Protein AF-A0A369I026-F1 (afdb_monomer_lite)

Radius of gyration: 18.52 Å; chains: 1; bounding box: 49×28×40 Å

Organism: NCBI:txid2282308

Foldseek 3Di:
DFKWKWKDKQNRTAPDTPDGDCPVRDDPDDMDIDIDMGGDCLQLVLVQVPDDPVPRPDPDPDPPPPPPPRRDDDDGDDPDDDDDDDD

pLDDT: mean 80.87, std 12.01, range [50.09, 94.31]

Structure (mmCIF, N/CA/C/O backbone):
data_AF-A0A369I026-F1
#
_entry.id   AF-A0A369I026-F1
#
loop_
_atom_site.group_PDB
_atom_site.id
_atom_site.type_symbol
_atom_site.label_atom_id
_atom_site.label_alt_id
_atom_site.label_comp_id
_atom_site.label_asym_id
_atom_site.label_entity_id
_atom_site.label_seq_id
_atom_site.pdbx_PDB_ins_code
_atom_site.Cartn_x
_atom_site.Cartn_y
_atom_site.Cartn_z
_atom_site.occupancy
_atom_site.B_iso_or_equiv
_atom_site.auth_seq_id
_atom_site.auth_comp_id
_atom_site.auth_asym_id
_atom_site.auth_atom_id
_atom_site.pdbx_PDB_model_num
ATOM 1 N N . MET A 1 1 ? 0.782 -12.912 -6.099 1.00 50.97 1 MET A N 1
ATOM 2 C CA . MET A 1 1 ? 0.688 -11.642 -5.348 1.00 50.97 1 MET A CA 1
ATOM 3 C C . MET A 1 1 ? 1.293 -10.568 -6.242 1.00 50.97 1 MET A C 1
ATOM 5 O O . MET A 1 1 ? 2.408 -10.796 -6.688 1.00 50.97 1 MET A O 1
ATOM 9 N N . ARG A 1 2 ? 0.538 -9.535 -6.648 1.00 69.62 2 ARG A N 1
ATOM 10 C CA . ARG A 1 2 ? 1.028 -8.523 -7.613 1.00 69.62 2 ARG A CA 1
ATOM 11 C C . ARG A 1 2 ? 1.636 -7.329 -6.881 1.00 69.62 2 ARG A C 1
ATOM 13 O O . ARG A 1 2 ? 2.825 -7.098 -7.023 1.00 69.62 2 ARG A O 1
ATOM 20 N N . ASP A 1 3 ? 0.855 -6.726 -5.993 1.00 80.56 3 ASP A N 1
ATOM 21 C CA . ASP A 1 3 ? 1.274 -5.636 -5.114 1.00 80.56 3 ASP A CA 1
ATOM 22 C C . ASP A 1 3 ? 0.858 -5.948 -3.668 1.00 80.56 3 ASP A C 1
ATOM 24 O O . ASP A 1 3 ? 0.040 -6.843 -3.419 1.00 80.56 3 ASP A O 1
ATOM 28 N N . ILE A 1 4 ? 1.431 -5.217 -2.714 1.00 85.81 4 ILE A N 1
ATOM 29 C CA . ILE A 1 4 ? 1.099 -5.287 -1.288 1.00 85.81 4 ILE A CA 1
ATOM 30 C C . ILE A 1 4 ? 0.619 -3.916 -0.829 1.00 85.81 4 ILE A C 1
ATOM 32 O O . ILE A 1 4 ? 1.218 -2.911 -1.205 1.00 85.81 4 ILE A O 1
ATOM 36 N N . ALA A 1 5 ? -0.412 -3.871 0.013 1.00 87.25 5 ALA A N 1
ATOM 37 C CA . ALA A 1 5 ? -0.857 -2.644 0.655 1.00 87.25 5 ALA A CA 1
ATOM 38 C C . ALA A 1 5 ? -0.716 -2.727 2.179 1.00 87.25 5 ALA A C 1
ATOM 40 O O . ALA A 1 5 ? -1.018 -3.752 2.784 1.00 87.25 5 ALA A O 1
ATOM 41 N N . VAL A 1 6 ? -0.299 -1.626 2.796 1.00 88.75 6 VAL A N 1
ATOM 42 C CA . VAL A 1 6 ? -0.377 -1.390 4.239 1.00 88.75 6 VAL A CA 1
ATOM 43 C C . VAL A 1 6 ? -1.420 -0.307 4.467 1.00 88.75 6 VAL A C 1
ATOM 45 O O . VAL A 1 6 ? -1.358 0.754 3.844 1.00 88.75 6 VAL A O 1
ATOM 48 N N . VAL A 1 7 ? -2.394 -0.583 5.329 1.00 89.44 7 VAL A N 1
ATOM 49 C CA . VAL A 1 7 ? -3.534 0.306 5.577 1.00 89.44 7 VAL A CA 1
ATOM 50 C C . VAL A 1 7 ? -3.429 0.890 6.976 1.00 89.44 7 VAL A C 1
ATOM 52 O O . VAL A 1 7 ? -3.262 0.144 7.935 1.00 89.44 7 VAL A O 1
ATOM 55 N N . SER A 1 8 ? -3.614 2.199 7.104 1.00 91.06 8 SER A N 1
ATOM 56 C CA . SER A 1 8 ? -3.669 2.896 8.387 1.00 91.06 8 SER A CA 1
ATOM 57 C C . SER A 1 8 ? -4.927 3.750 8.485 1.00 91.06 8 SER A C 1
ATOM 59 O O . SER A 1 8 ? -5.281 4.473 7.553 1.00 91.06 8 SER A O 1
ATOM 61 N N . VAL A 1 9 ? -5.595 3.710 9.636 1.00 93.06 9 VAL A N 1
ATOM 62 C CA . VAL A 1 9 ? -6.780 4.529 9.921 1.00 93.06 9 VAL A CA 1
ATOM 63 C C . VAL A 1 9 ? -6.498 5.386 11.141 1.00 93.06 9 VAL A C 1
ATOM 65 O O . VAL A 1 9 ? -6.125 4.882 12.194 1.00 93.06 9 VAL A O 1
ATOM 68 N N . ASN A 1 10 ? -6.646 6.702 10.994 1.00 94.31 10 ASN A N 1
ATOM 69 C CA . ASN A 1 10 ? -6.348 7.686 12.038 1.00 94.31 10 ASN A CA 1
ATOM 70 C C . ASN A 1 10 ? -4.926 7.546 12.625 1.00 94.31 10 ASN A C 1
ATOM 72 O O . ASN A 1 10 ? -4.710 7.835 13.796 1.00 94.31 10 ASN A O 1
ATOM 76 N N . GLY A 1 11 ? -3.962 7.104 11.808 1.00 92.56 11 GLY A N 1
ATOM 77 C CA . GLY A 1 11 ? -2.575 6.863 12.223 1.00 92.56 11 GLY A CA 1
ATOM 78 C C . GLY A 1 11 ? -2.314 5.485 12.841 1.00 92.56 11 GLY A C 1
ATOM 79 O O . GLY A 1 11 ? -1.155 5.140 13.046 1.00 92.56 11 GLY A O 1
ATOM 80 N N . LEU A 1 12 ? -3.350 4.675 13.087 1.00 91.62 12 LEU A N 1
ATOM 81 C CA . LEU A 1 12 ? -3.198 3.291 13.527 1.00 91.62 12 LEU A CA 1
ATOM 82 C C . LEU A 1 12 ? -3.015 2.378 12.312 1.00 91.62 12 LEU A C 1
ATOM 84 O O . LEU A 1 12 ? -3.943 2.208 11.520 1.00 91.62 12 LEU A O 1
ATOM 88 N N . GLU A 1 13 ? -1.827 1.795 12.181 1.00 91.06 13 GLU A N 1
ATOM 89 C CA . GLU A 1 13 ? -1.530 0.807 11.144 1.00 91.06 13 GLU A CA 1
ATOM 90 C C . GLU A 1 13 ? -2.241 -0.521 11.433 1.00 91.06 13 GLU A C 1
ATOM 92 O O . GLU A 1 13 ? -2.164 -1.082 12.529 1.00 91.06 13 GLU A O 1
ATOM 97 N N . LEU A 1 14 ? -2.948 -1.029 10.430 1.00 88.44 14 LEU A N 1
ATOM 98 C CA . LEU A 1 14 ? -3.669 -2.289 10.467 1.00 88.44 14 LEU A CA 1
ATOM 99 C C . LEU A 1 14 ? -2.772 -3.366 9.861 1.00 88.44 14 LEU A C 1
ATOM 101 O O . LEU A 1 14 ? -2.313 -3.243 8.727 1.00 88.44 14 LEU A O 1
ATOM 105 N N . LYS A 1 15 ? -2.546 -4.454 10.605 1.00 69.69 15 LYS A N 1
ATOM 106 C CA . LYS A 1 15 ? -1.702 -5.584 10.183 1.00 69.69 15 LYS A CA 1
ATOM 107 C C . LYS A 1 15 ? -2.376 -6.430 9.093 1.00 69.69 15 LYS A C 1
ATOM 109 O O . LYS A 1 15 ? -2.707 -7.587 9.336 1.00 69.69 15 LYS A O 1
ATOM 114 N N . THR A 1 16 ? -2.621 -5.874 7.904 1.00 64.44 16 THR A N 1
ATOM 115 C CA . THR A 1 16 ? -3.235 -6.640 6.808 1.00 64.44 16 THR A CA 1
ATOM 116 C C . THR A 1 16 ? -2.809 -6.176 5.419 1.00 64.44 16 THR A C 1
ATOM 118 O O . THR A 1 16 ? -2.696 -4.984 5.171 1.00 64.44 16 T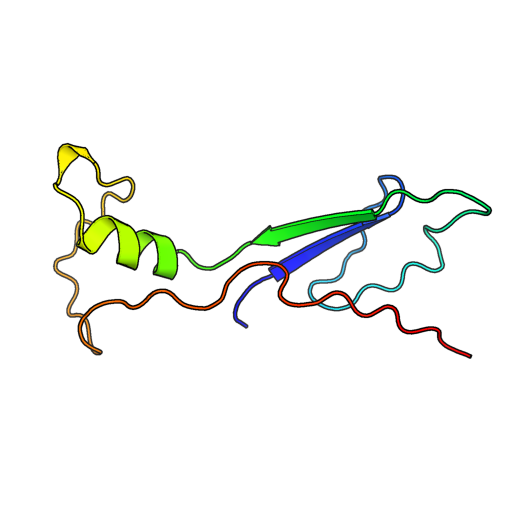HR A O 1
ATOM 121 N N . LEU A 1 17 ? -2.591 -7.148 4.521 1.00 64.94 17 LEU A N 1
ATOM 122 C CA . LEU A 1 17 ? -1.893 -6.967 3.237 1.00 64.94 17 LEU A CA 1
ATOM 123 C C . LEU A 1 17 ? -2.809 -6.659 2.031 1.00 64.94 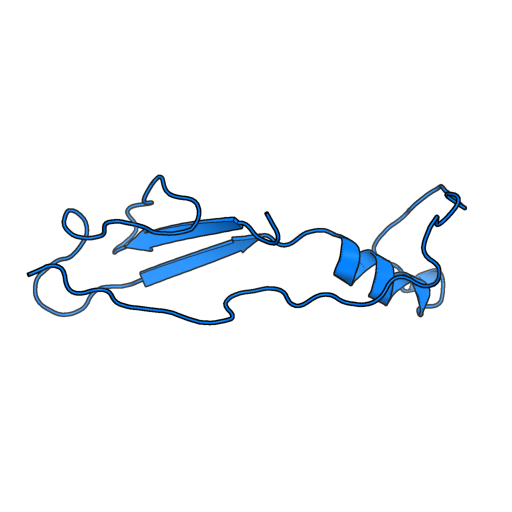17 LEU A C 1
ATOM 125 O O . LEU A 1 17 ? -2.319 -6.181 1.010 1.00 64.94 17 LEU A O 1
ATOM 129 N N . TRP A 1 18 ? -4.109 -6.981 2.106 1.00 68.94 18 TRP A N 1
ATOM 130 C CA . TRP A 1 18 ? -5.055 -6.839 0.975 1.00 68.94 18 TRP A CA 1
ATOM 131 C C . TRP A 1 18 ? -6.517 -6.558 1.370 1.00 68.94 18 TRP A C 1
ATOM 133 O O . TRP A 1 18 ? -7.296 -6.088 0.547 1.00 68.94 18 TRP A O 1
ATOM 143 N N . LYS A 1 19 ? -6.898 -6.805 2.629 1.00 78.81 19 LYS A N 1
ATOM 144 C CA . LYS A 1 19 ? -8.202 -6.450 3.209 1.00 78.81 19 LYS A CA 1
ATOM 145 C C . LYS A 1 19 ? -7.992 -6.120 4.675 1.00 78.81 19 LYS A C 1
ATOM 147 O O . LYS A 1 19 ? -7.399 -6.938 5.354 1.00 78.81 19 LYS A O 1
ATOM 152 N N . ALA A 1 20 ? -8.466 -4.981 5.167 1.00 83.69 20 ALA A N 1
ATOM 153 C CA . ALA A 1 20 ? -8.265 -4.585 6.559 1.00 83.69 20 ALA A CA 1
ATOM 154 C C . ALA A 1 20 ? -9.608 -4.385 7.270 1.00 83.69 20 ALA A C 1
ATOM 156 O O . ALA A 1 20 ? -10.497 -3.723 6.736 1.00 83.69 20 ALA A O 1
ATOM 157 N N . ASP A 1 21 ? -9.742 -4.947 8.472 1.00 86.31 21 ASP A N 1
ATOM 158 C CA . ASP A 1 21 ? -10.832 -4.594 9.381 1.00 86.31 21 ASP A CA 1
ATOM 159 C C . ASP A 1 21 ? -10.475 -3.291 10.105 1.00 86.31 21 ASP A C 1
ATOM 161 O O . ASP A 1 21 ? -9.479 -3.213 10.828 1.00 86.31 21 ASP A O 1
ATOM 165 N N . ILE A 1 22 ? -11.288 -2.261 9.876 1.00 88.44 22 ILE A N 1
ATOM 166 C CA . ILE A 1 22 ? -11.084 -0.914 10.410 1.00 88.44 22 ILE A CA 1
ATOM 167 C C . ILE A 1 22 ? -11.928 -0.634 11.660 1.00 88.44 22 ILE A C 1
ATOM 169 O O . ILE A 1 22 ? -11.803 0.451 12.226 1.00 88.44 22 ILE A O 1
ATOM 173 N N . ALA A 1 23 ? -12.779 -1.568 12.107 1.00 88.25 23 ALA A N 1
ATOM 174 C CA . ALA A 1 23 ? -13.804 -1.325 13.128 1.00 88.25 23 ALA A CA 1
ATOM 175 C C . ALA A 1 23 ? -13.238 -0.760 14.439 1.00 88.25 23 ALA A C 1
ATOM 177 O O . ALA A 1 23 ? -13.845 0.104 15.062 1.00 88.25 23 ALA A O 1
ATOM 178 N N . LYS A 1 24 ? -12.038 -1.200 14.830 1.00 88.06 24 LYS A N 1
ATOM 179 C CA . LYS A 1 24 ? -11.361 -0.738 16.054 1.00 88.06 24 LYS A CA 1
ATOM 180 C C . LYS A 1 24 ? -10.624 0.595 15.902 1.00 88.06 24 LYS A C 1
ATOM 182 O O . LYS A 1 24 ? -10.208 1.168 16.902 1.00 88.06 24 LYS A O 1
ATOM 187 N N . ALA A 1 25 ? -10.417 1.062 14.673 1.00 89.81 25 ALA A N 1
ATOM 188 C CA . ALA A 1 25 ? -9.621 2.249 14.367 1.00 89.81 25 ALA A CA 1
ATOM 189 C C . ALA A 1 25 ? -10.478 3.463 13.974 1.00 89.81 25 ALA A C 1
ATOM 191 O O . ALA A 1 25 ? -9.997 4.600 13.996 1.00 89.81 25 ALA A O 1
ATOM 192 N N . VAL A 1 26 ? -11.738 3.232 13.592 1.00 91.81 26 VAL A N 1
ATOM 193 C CA . VAL A 1 26 ? -12.681 4.286 13.212 1.00 91.81 26 VAL A CA 1
ATOM 194 C C . VAL A 1 26 ? -13.275 4.990 14.430 1.00 91.81 26 VAL A C 1
ATOM 196 O O . VAL A 1 26 ? -13.493 4.396 15.482 1.00 91.81 26 VAL A O 1
ATOM 199 N N . LYS A 1 27 ? -13.571 6.277 14.265 1.00 92.62 27 LYS A N 1
ATOM 200 C CA . LYS A 1 27 ? -14.259 7.125 15.245 1.00 92.62 27 LYS A CA 1
ATOM 201 C C . LYS A 1 27 ? -15.472 7.805 14.621 1.00 92.62 27 LYS A C 1
ATOM 203 O O . LYS A 1 27 ? -15.554 7.933 13.397 1.00 92.62 27 LYS A O 1
ATOM 208 N N . THR A 1 28 ? -16.386 8.295 15.453 1.00 92.62 28 THR A N 1
ATOM 209 C CA . THR A 1 28 ? -17.519 9.107 14.992 1.00 92.62 28 THR A CA 1
ATOM 210 C C . THR A 1 28 ? -17.023 10.359 14.264 1.00 92.62 28 THR A C 1
ATOM 212 O O . THR A 1 28 ? -16.119 11.053 14.732 1.00 92.62 28 THR A O 1
ATOM 215 N N . GLY A 1 29 ? -17.618 10.653 13.107 1.00 93.62 29 GLY A N 1
ATOM 216 C CA . GLY A 1 29 ? -17.248 11.796 12.274 1.00 93.62 29 GLY A CA 1
ATOM 217 C C . GLY A 1 29 ? -16.127 11.483 11.279 1.00 93.62 29 GLY A C 1
ATOM 218 O O . GLY A 1 29 ? -16.129 10.447 10.613 1.00 93.62 29 GLY A O 1
ATOM 219 N N . LYS A 1 30 ? -15.191 12.424 11.109 1.00 93.38 30 LYS A N 1
ATOM 220 C CA . LYS A 1 30 ? -14.147 12.332 10.078 1.00 93.38 30 LYS A CA 1
ATOM 221 C C . LYS A 1 30 ? -13.044 11.354 10.485 1.00 93.38 30 LYS A C 1
ATOM 223 O O . LYS A 1 30 ? -12.476 11.459 11.572 1.00 93.38 30 LYS A O 1
ATOM 228 N N . ASN A 1 31 ? -12.702 10.466 9.558 1.00 93.19 31 ASN A N 1
ATOM 229 C CA . ASN A 1 31 ? -11.607 9.510 9.677 1.00 93.19 31 ASN A CA 1
ATOM 230 C C . ASN A 1 31 ? -10.587 9.763 8.565 1.00 93.19 31 ASN A C 1
ATOM 232 O O . ASN A 1 31 ? -10.969 10.097 7.444 1.00 93.19 31 ASN A O 1
ATOM 236 N N . LYS A 1 32 ? -9.298 9.596 8.867 1.00 94.19 32 LYS A N 1
ATOM 237 C CA . LYS A 1 32 ? -8.226 9.655 7.867 1.00 94.19 32 LYS A CA 1
ATOM 238 C C . LYS A 1 32 ? -7.800 8.236 7.507 1.00 94.19 32 LYS A C 1
ATOM 240 O O . LYS A 1 32 ? -7.365 7.503 8.389 1.00 94.19 32 LYS A O 1
ATOM 245 N N . LEU A 1 33 ? -7.907 7.881 6.231 1.00 91.06 33 LEU A N 1
ATOM 246 C CA . LEU A 1 33 ? -7.426 6.617 5.678 1.00 91.06 33 LEU A CA 1
ATOM 247 C C . LEU A 1 33 ? -6.121 6.872 4.918 1.00 91.06 33 LEU A C 1
ATOM 249 O O . LEU A 1 33 ? -6.064 7.763 4.073 1.00 91.06 33 LEU A O 1
ATOM 253 N N . GLU A 1 34 ? -5.087 6.100 5.223 1.00 91.31 34 GLU A N 1
ATOM 254 C CA . GLU A 1 34 ? -3.815 6.089 4.504 1.00 91.31 34 GLU A CA 1
ATOM 255 C C . GLU A 1 34 ? -3.551 4.671 3.997 1.00 91.31 34 GLU A C 1
ATOM 257 O O . GLU A 1 34 ? -3.709 3.704 4.739 1.00 91.31 34 GLU A O 1
ATOM 262 N N . ILE A 1 35 ? -3.179 4.540 2.724 1.00 88.94 35 ILE A N 1
ATOM 263 C CA . ILE A 1 35 ? -2.876 3.253 2.093 1.00 88.94 35 ILE A CA 1
ATOM 264 C C . ILE A 1 35 ? -1.522 3.387 1.406 1.00 88.94 35 ILE A C 1
ATOM 266 O O . ILE A 1 35 ? -1.372 4.167 0.466 1.00 88.94 35 ILE A O 1
ATOM 270 N N . LYS A 1 36 ? -0.535 2.625 1.872 1.00 89.44 36 LYS A N 1
ATOM 271 C CA . LYS A 1 36 ? 0.797 2.546 1.267 1.00 89.44 36 LYS A CA 1
ATOM 272 C C . LYS A 1 36 ? 0.855 1.301 0.401 1.00 89.44 36 LYS A C 1
ATOM 274 O O . LYS A 1 36 ? 0.751 0.200 0.930 1.00 89.44 36 LYS A O 1
ATOM 279 N N . VAL A 1 37 ? 1.004 1.471 -0.910 1.00 87.69 37 VAL A N 1
ATOM 280 C CA . VAL A 1 37 ? 1.089 0.355 -1.860 1.00 87.69 37 VAL A CA 1
ATOM 281 C C . VAL A 1 37 ? 2.523 0.187 -2.340 1.00 87.69 37 VAL A C 1
ATOM 283 O O . VAL A 1 37 ? 3.155 1.153 -2.762 1.00 87.69 37 VAL A O 1
ATOM 286 N N . THR A 1 38 ? 3.008 -1.049 -2.311 1.00 87.69 38 THR A N 1
ATOM 287 C CA . THR A 1 38 ? 4.317 -1.449 -2.825 1.00 87.69 38 THR A CA 1
ATOM 288 C C . THR A 1 38 ? 4.118 -2.393 -4.003 1.00 87.69 38 THR A C 1
ATOM 290 O O . THR A 1 38 ? 3.524 -3.463 -3.843 1.00 87.69 38 THR A O 1
ATOM 293 N N . ASN A 1 39 ? 4.633 -2.008 -5.171 1.00 88.19 39 ASN A N 1
ATOM 294 C CA . ASN A 1 39 ? 4.641 -2.838 -6.372 1.00 88.19 39 ASN A CA 1
ATOM 295 C C . ASN A 1 39 ? 5.983 -3.552 -6.580 1.00 88.19 39 ASN A C 1
ATOM 297 O O . ASN A 1 39 ? 6.978 -3.286 -5.904 1.00 88.19 39 ASN A O 1
ATOM 301 N N . GLN A 1 40 ? 6.012 -4.474 -7.541 1.00 84.88 40 GLN A N 1
ATOM 302 C CA . GLN A 1 40 ? 7.252 -5.110 -7.984 1.00 84.88 40 GLN A CA 1
ATOM 303 C C . GLN A 1 40 ? 8.077 -4.179 -8.888 1.00 84.88 40 GLN A C 1
ATOM 305 O O . GLN A 1 40 ? 7.546 -3.337 -9.615 1.00 84.88 40 GLN A O 1
ATOM 310 N N . GLY A 1 41 ? 9.397 -4.390 -8.910 1.00 83.50 41 GLY A N 1
ATOM 311 C CA . GLY A 1 41 ? 10.337 -3.613 -9.729 1.00 83.50 41 GLY A CA 1
ATOM 312 C C . GLY A 1 41 ? 10.186 -3.784 -11.248 1.00 83.50 41 GLY A C 1
ATOM 313 O O . GLY A 1 41 ? 10.847 -3.072 -12.002 1.00 83.50 41 GLY A O 1
ATOM 314 N N . ASP A 1 42 ? 9.312 -4.679 -11.717 1.00 84.44 42 ASP A N 1
ATOM 315 C CA . ASP A 1 42 ? 9.119 -4.997 -13.138 1.00 84.44 42 ASP A CA 1
ATOM 316 C C . ASP A 1 42 ? 8.791 -3.764 -13.988 1.00 84.44 42 ASP A C 1
ATOM 318 O O . ASP A 1 42 ? 9.353 -3.586 -15.069 1.00 84.44 42 ASP A O 1
ATOM 322 N N . ASN A 1 43 ? 7.938 -2.867 -13.481 1.00 87.94 43 ASN A N 1
ATOM 323 C CA . ASN A 1 43 ? 7.560 -1.640 -14.188 1.00 87.94 43 ASN A CA 1
ATOM 324 C C . ASN A 1 43 ? 8.754 -0.700 -14.363 1.00 87.94 43 ASN A C 1
ATOM 326 O O . ASN A 1 43 ? 8.905 -0.071 -15.413 1.00 87.94 43 ASN A O 1
ATOM 330 N N . ARG A 1 44 ? 9.635 -0.641 -13.357 1.00 89.62 44 ARG A N 1
ATOM 331 C CA . ARG A 1 44 ? 10.862 0.149 -13.439 1.00 89.62 44 ARG A CA 1
ATOM 332 C C . ARG A 1 44 ? 11.856 -0.479 -14.413 1.00 89.62 44 ARG A C 1
ATOM 334 O O . ARG A 1 44 ? 12.410 0.237 -15.236 1.00 89.62 44 ARG A O 1
ATOM 341 N N . ILE A 1 45 ? 12.021 -1.802 -14.390 1.00 86.44 45 ILE A N 1
ATOM 342 C CA . ILE A 1 45 ? 12.872 -2.530 -15.347 1.00 86.44 45 ILE A CA 1
ATOM 343 C C . ILE A 1 45 ? 12.378 -2.321 -16.787 1.00 86.44 45 ILE A C 1
ATOM 345 O O . ILE A 1 45 ? 13.188 -2.120 -17.697 1.00 86.44 45 ILE A O 1
ATOM 349 N N . ALA A 1 46 ? 11.060 -2.348 -17.001 1.00 85.75 46 ALA A N 1
ATOM 350 C CA . ALA A 1 46 ? 10.450 -2.073 -18.296 1.00 85.75 46 ALA A CA 1
ATOM 351 C C . ALA A 1 46 ? 10.734 -0.640 -18.766 1.00 85.75 46 ALA A C 1
ATOM 353 O O . ALA A 1 46 ? 11.181 -0.453 -19.898 1.00 85.75 46 ALA A O 1
ATOM 354 N N . GLY A 1 47 ? 10.544 0.357 -17.897 1.00 86.44 47 GLY A N 1
ATOM 355 C CA . GLY A 1 47 ? 10.864 1.756 -18.197 1.00 86.44 47 GLY A CA 1
ATOM 356 C C . GLY A 1 47 ? 12.339 1.966 -18.547 1.00 86.44 47 GLY A C 1
ATOM 357 O O . GLY A 1 47 ? 12.653 2.476 -19.619 1.00 86.44 47 GLY A O 1
ATOM 358 N N . ASP A 1 48 ? 13.247 1.483 -17.703 1.00 87.69 48 ASP A N 1
ATOM 359 C CA . ASP A 1 48 ? 14.692 1.662 -17.875 1.00 87.69 48 ASP A CA 1
ATOM 360 C C . ASP A 1 48 ? 15.240 0.938 -19.109 1.00 87.69 48 ASP A C 1
ATOM 362 O O . ASP A 1 48 ? 16.255 1.343 -19.675 1.00 87.69 48 ASP A O 1
ATOM 366 N N . SER A 1 49 ? 14.580 -0.130 -19.570 1.00 82.88 49 SER A N 1
ATOM 367 C CA . SER A 1 49 ? 14.975 -0.804 -20.811 1.00 82.88 49 SER A CA 1
ATOM 368 C C . SER A 1 49 ? 14.838 0.078 -22.055 1.00 82.88 49 SER A C 1
ATOM 370 O O . SER A 1 49 ? 15.561 -0.152 -23.021 1.00 82.88 49 SER A O 1
ATOM 372 N N . LYS A 1 50 ? 13.986 1.111 -22.004 1.00 83.38 50 LYS A N 1
ATOM 373 C CA . LYS A 1 50 ? 13.736 2.056 -23.103 1.00 83.38 50 LYS A CA 1
ATOM 374 C C . LYS A 1 50 ? 14.583 3.330 -23.022 1.00 83.38 50 LYS A C 1
ATOM 376 O O . LYS A 1 50 ? 14.532 4.141 -23.939 1.00 83.38 50 LYS A O 1
ATOM 381 N N . LEU A 1 51 ? 15.334 3.523 -21.936 1.00 85.94 51 LEU A N 1
ATOM 382 C CA . LEU A 1 51 ? 16.109 4.738 -21.686 1.00 85.94 51 LEU A CA 1
ATOM 383 C C . LEU A 1 51 ? 17.596 4.561 -22.046 1.00 85.94 51 LEU A C 1
ATOM 385 O O . LEU A 1 51 ? 18.130 3.449 -21.948 1.00 85.94 51 LEU A O 1
ATOM 389 N N . PRO A 1 52 ? 18.299 5.644 -22.429 1.00 86.50 52 PRO A N 1
ATOM 390 C CA . PRO A 1 52 ? 19.757 5.643 -22.519 1.00 86.50 52 PRO A CA 1
ATOM 391 C C . PRO A 1 52 ? 20.382 5.434 -21.133 1.00 86.50 52 PRO A C 1
ATOM 393 O O . PRO A 1 52 ? 19.743 5.665 -20.106 1.00 86.50 52 PRO A O 1
ATOM 396 N N . LYS A 1 53 ? 21.633 4.957 -21.094 1.00 83.62 53 LYS A N 1
ATOM 397 C CA . LYS A 1 53 ? 22.289 4.476 -19.866 1.00 83.62 53 LYS A CA 1
ATOM 398 C C . LYS A 1 53 ? 22.329 5.534 -18.758 1.00 83.62 53 LYS A C 1
ATOM 400 O O . LYS A 1 53 ? 22.111 5.179 -17.606 1.00 83.62 53 LYS A O 1
ATOM 405 N N . GLU A 1 54 ? 22.547 6.800 -19.102 1.00 88.44 54 GLU A N 1
ATOM 406 C CA . GLU A 1 54 ? 22.616 7.928 -18.164 1.00 88.44 54 GLU A CA 1
ATOM 407 C C . GLU A 1 54 ? 21.284 8.225 -17.462 1.00 88.44 54 GLU A C 1
ATOM 409 O O . GLU A 1 54 ? 21.273 8.865 -16.416 1.00 88.44 54 GLU A O 1
ATOM 414 N N . GLN A 1 55 ? 20.163 7.766 -18.021 1.00 88.94 55 GLN A N 1
ATOM 415 C CA . GLN A 1 55 ? 18.820 8.019 -17.491 1.00 88.94 55 GLN A CA 1
ATOM 416 C C . GLN A 1 55 ? 18.221 6.796 -16.782 1.00 88.94 55 GLN A C 1
ATOM 418 O O . GLN A 1 55 ? 17.104 6.868 -16.268 1.00 88.94 55 GLN A O 1
ATOM 423 N N . LYS A 1 56 ? 18.937 5.664 -16.756 1.00 86.56 56 LYS A N 1
ATOM 424 C CA . LYS A 1 56 ? 18.483 4.456 -16.057 1.00 86.56 56 LYS A CA 1
ATOM 425 C C . LYS A 1 56 ? 18.654 4.629 -14.556 1.00 86.56 56 LYS A C 1
ATOM 427 O O . LYS A 1 56 ? 19.703 5.062 -14.086 1.00 86.56 56 LYS A O 1
ATOM 432 N N . ILE A 1 57 ? 17.635 4.230 -13.809 1.00 87.75 57 ILE A N 1
ATOM 433 C CA . ILE A 1 57 ? 17.624 4.288 -12.347 1.00 87.75 57 ILE A CA 1
ATOM 434 C C . ILE A 1 57 ? 18.189 2.983 -11.774 1.00 87.75 57 ILE A C 1
ATOM 436 O O . ILE A 1 57 ? 18.928 2.990 -10.792 1.00 87.75 57 ILE A O 1
ATOM 440 N N . LEU A 1 58 ? 17.864 1.848 -12.393 1.00 83.12 58 LEU A N 1
ATOM 441 C CA . LEU A 1 58 ? 18.333 0.530 -12.001 1.00 83.12 58 LEU A CA 1
ATOM 442 C C . LEU A 1 58 ? 19.663 0.202 -12.676 1.00 83.12 58 LEU A C 1
ATOM 444 O O . LEU A 1 58 ? 19.768 0.104 -13.901 1.00 83.12 58 LEU A O 1
ATOM 448 N N . GLN A 1 59 ? 20.667 -0.083 -11.854 1.00 77.88 59 GLN A N 1
ATOM 449 C CA . GLN A 1 59 ? 21.937 -0.639 -12.308 1.00 77.88 59 GLN A CA 1
ATOM 450 C C . GLN A 1 59 ? 21.886 -2.166 -12.263 1.00 77.88 59 GLN A C 1
ATOM 452 O O . GLN A 1 59 ? 22.361 -2.808 -11.330 1.00 77.88 59 GLN A O 1
ATOM 457 N N . ILE A 1 60 ? 21.263 -2.763 -13.275 1.00 68.75 60 ILE A N 1
ATOM 458 C CA . ILE A 1 60 ? 21.166 -4.221 -13.400 1.00 68.75 60 ILE A CA 1
ATOM 459 C C . ILE A 1 60 ? 22.391 -4.718 -14.180 1.00 68.75 60 ILE A C 1
ATOM 461 O O . ILE A 1 60 ? 22.535 -4.404 -15.361 1.00 68.75 60 ILE A O 1
ATOM 465 N N . SER A 1 61 ? 23.283 -5.485 -13.539 1.00 60.94 61 SER A N 1
ATOM 466 C CA . SER A 1 61 ? 24.530 -5.980 -14.167 1.00 60.94 61 SER A CA 1
ATOM 467 C C . SER A 1 61 ? 24.292 -7.034 -15.249 1.00 60.94 61 SER A C 1
ATOM 469 O O . SER A 1 61 ? 25.165 -7.339 -16.060 1.00 60.94 61 SER A O 1
ATOM 471 N N . SER A 1 62 ? 23.101 -7.621 -15.261 1.00 53.94 62 SER A N 1
ATOM 472 C CA . SER A 1 62 ? 22.823 -8.788 -16.068 1.00 53.94 62 SER A CA 1
ATOM 473 C C . SER A 1 62 ? 22.204 -8.371 -17.398 1.00 53.94 62 SER A C 1
ATOM 475 O O . SER A 1 62 ? 21.056 -7.928 -17.455 1.00 53.94 62 SER A O 1
ATOM 477 N N . LYS A 1 63 ? 22.897 -8.704 -18.493 1.00 51.00 63 LYS A N 1
ATOM 478 C CA . LYS A 1 63 ? 22.256 -9.257 -19.702 1.00 51.00 63 LYS A CA 1
ATOM 479 C C . LYS A 1 63 ? 21.545 -10.578 -19.336 1.00 51.00 63 LYS A C 1
ATOM 481 O O . LYS A 1 63 ? 21.826 -11.623 -19.908 1.00 51.00 63 LYS A O 1
ATOM 486 N N . GLY A 1 64 ? 20.718 -10.561 -18.290 1.00 50.25 64 GLY A N 1
ATOM 487 C CA . GLY A 1 64 ? 20.046 -11.733 -17.760 1.00 50.25 64 GLY A CA 1
ATOM 488 C C . GLY A 1 64 ? 19.154 -12.256 -18.861 1.00 50.25 64 GLY A C 1
ATOM 489 O O . GLY A 1 64 ? 18.414 -11.471 -19.457 1.00 50.25 64 GLY A O 1
ATOM 490 N N . ILE A 1 65 ? 19.287 -13.542 -19.176 1.00 50.09 65 ILE A N 1
ATOM 491 C CA . ILE A 1 65 ? 18.472 -14.202 -20.189 1.00 50.09 65 ILE A CA 1
ATOM 492 C C . ILE A 1 65 ? 17.009 -13.930 -19.835 1.00 50.09 65 ILE A C 1
ATOM 494 O O . ILE A 1 65 ? 16.480 -14.443 -18.849 1.00 50.09 65 ILE A O 1
ATOM 498 N N . ARG A 1 66 ? 16.370 -13.048 -20.608 1.00 56.88 66 ARG A N 1
ATOM 499 C CA . ARG A 1 66 ? 14.956 -12.720 -20.449 1.00 56.88 66 ARG A CA 1
ATOM 500 C C . ARG A 1 66 ? 14.164 -13.839 -21.104 1.00 56.88 66 ARG A C 1
ATOM 502 O O . ARG A 1 66 ? 13.806 -13.749 -22.276 1.00 56.88 66 ARG A O 1
ATOM 509 N N . PHE A 1 67 ? 13.913 -14.908 -20.355 1.00 53.12 67 PHE A N 1
ATOM 510 C CA . PHE A 1 67 ? 12.930 -15.916 -20.740 1.00 53.12 67 PHE A CA 1
ATOM 511 C C . PHE A 1 67 ? 11.543 -15.254 -20.718 1.00 53.12 67 PHE A C 1
ATOM 513 O O . PHE A 1 67 ? 10.917 -15.154 -19.668 1.00 53.12 67 PHE A O 1
ATOM 520 N N . GLY A 1 68 ? 11.107 -14.705 -21.857 1.00 61.19 68 GLY A N 1
ATOM 521 C CA . GLY A 1 68 ? 9.808 -14.025 -21.975 1.00 61.19 68 GLY A CA 1
ATOM 522 C C . GLY A 1 68 ? 9.766 -12.763 -22.845 1.00 61.19 68 GLY A C 1
ATOM 523 O O . GLY A 1 68 ? 8.688 -12.196 -23.003 1.00 61.19 68 GLY A O 1
ATOM 524 N N . GLY A 1 69 ? 10.889 -12.325 -23.431 1.00 66.94 69 GLY A N 1
ATOM 525 C CA . GLY A 1 69 ? 10.920 -11.182 -24.357 1.00 66.94 69 GLY A CA 1
ATOM 526 C C . GLY A 1 69 ? 11.055 -9.814 -23.675 1.00 66.94 69 GLY A C 1
ATOM 527 O O . GLY A 1 69 ? 11.605 -9.699 -22.577 1.00 66.94 69 GLY A O 1
ATOM 528 N N . GLU A 1 70 ? 10.617 -8.748 -24.355 1.00 69.69 70 GLU A N 1
ATOM 529 C CA . GLU A 1 70 ? 10.692 -7.389 -23.809 1.00 69.69 70 GLU A CA 1
ATOM 530 C C . GLU A 1 70 ? 9.802 -7.227 -22.562 1.00 69.69 70 GLU A C 1
ATOM 532 O O . GLU A 1 70 ? 8.626 -7.600 -22.586 1.00 69.69 70 GLU A O 1
ATOM 537 N N . PRO A 1 71 ? 10.328 -6.646 -21.468 1.00 73.44 71 PRO A N 1
ATOM 538 C CA . PRO A 1 71 ? 9.572 -6.402 -20.252 1.00 73.44 71 PRO A CA 1
ATOM 539 C C . PRO A 1 71 ? 8.462 -5.395 -20.538 1.00 73.44 71 PRO A C 1
ATOM 541 O O . PRO A 1 71 ? 8.703 -4.276 -20.995 1.00 73.44 71 PRO A O 1
ATOM 544 N N . LYS A 1 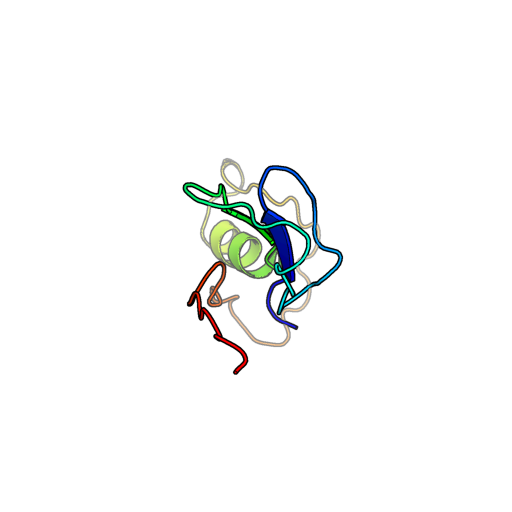72 ? 7.231 -5.802 -20.242 1.00 81.06 72 LYS A N 1
ATOM 545 C CA . LYS A 1 72 ? 6.047 -4.959 -20.373 1.00 81.06 72 LYS A CA 1
ATOM 546 C C . LYS A 1 72 ? 5.647 -4.423 -19.000 1.00 81.06 72 LYS A C 1
ATOM 548 O O . LYS A 1 72 ? 5.708 -5.181 -18.028 1.00 81.06 72 LYS A O 1
ATOM 553 N N . PRO A 1 73 ? 5.217 -3.154 -18.910 1.00 83.00 73 PRO A N 1
ATOM 554 C CA . PRO A 1 73 ? 4.584 -2.648 -17.704 1.00 83.00 73 PRO A CA 1
ATOM 555 C C . PRO A 1 73 ? 3.365 -3.502 -17.347 1.00 83.00 73 PRO A C 1
ATOM 557 O O . PRO A 1 73 ? 2.582 -3.884 -18.218 1.00 83.00 73 PRO A O 1
ATOM 560 N N . LYS A 1 74 ? 3.218 -3.794 -16.063 1.00 86.94 74 LYS A N 1
ATOM 561 C CA . LYS A 1 74 ? 2.056 -4.432 -15.452 1.00 86.94 74 LYS A CA 1
ATOM 562 C C . LYS A 1 74 ? 1.206 -3.363 -14.765 1.00 86.94 74 LYS A C 1
ATOM 564 O O . LYS A 1 74 ? 1.716 -2.308 -14.384 1.00 86.94 74 LYS A O 1
ATOM 569 N N . GLU A 1 75 ? -0.076 -3.652 -14.573 1.00 88.62 75 GLU A N 1
ATOM 570 C CA . GLU A 1 75 ? -0.933 -2.851 -13.693 1.00 88.62 75 GLU A CA 1
ATOM 571 C C . GLU A 1 75 ? -0.319 -2.774 -12.289 1.00 88.62 75 GLU A C 1
ATOM 573 O O . GLU A 1 75 ? 0.171 -3.784 -11.778 1.00 88.62 75 GLU A O 1
ATOM 578 N N . SER A 1 76 ? -0.327 -1.585 -11.683 1.00 86.69 76 SER A N 1
ATOM 579 C CA . SER A 1 76 ? 0.220 -1.367 -10.343 1.00 86.69 76 SER A CA 1
ATOM 580 C C . SER A 1 76 ? -0.501 -0.246 -9.605 1.00 86.69 76 SER A C 1
ATOM 582 O O . SER A 1 76 ? -0.947 0.714 -10.235 1.00 86.69 76 SER A O 1
ATOM 584 N N . GLY A 1 77 ? -0.520 -0.318 -8.277 1.00 84.94 77 GLY A N 1
ATOM 585 C CA . GLY A 1 77 ? -1.137 0.685 -7.411 1.00 84.94 77 GLY A CA 1
ATOM 586 C C . GLY A 1 77 ? -2.557 0.315 -6.975 1.00 84.94 77 GLY A C 1
ATOM 587 O O . GLY A 1 77 ? -2.958 -0.847 -7.007 1.00 84.94 77 GLY A O 1
ATOM 588 N N . ILE A 1 78 ? -3.326 1.311 -6.525 1.00 85.06 78 ILE A N 1
ATOM 589 C CA . ILE A 1 78 ? -4.715 1.108 -6.087 1.00 85.06 78 ILE A CA 1
ATOM 590 C C . ILE A 1 78 ? -5.617 1.088 -7.322 1.00 85.06 78 ILE A C 1
ATOM 592 O O . ILE A 1 78 ? -5.943 2.135 -7.872 1.00 85.06 78 ILE A O 1
ATOM 596 N N . LEU A 1 79 ? -6.020 -0.110 -7.745 1.00 84.19 79 LEU A N 1
ATOM 597 C CA . LEU A 1 79 ? -6.921 -0.298 -8.891 1.00 84.19 79 LEU A CA 1
ATOM 598 C C . LEU A 1 79 ? -8.400 -0.139 -8.513 1.00 84.19 79 LEU A C 1
ATOM 600 O O . LEU A 1 79 ? -9.244 0.103 -9.369 1.00 84.19 79 LEU A O 1
ATOM 604 N N . GLY A 1 80 ? -8.712 -0.258 -7.223 1.00 81.31 80 GLY A N 1
ATOM 605 C CA . GLY A 1 80 ? -10.052 -0.073 -6.688 1.00 81.31 80 GLY A CA 1
ATOM 606 C C . GLY A 1 80 ? -10.039 -0.049 -5.165 1.00 81.31 80 GLY A C 1
ATOM 607 O O . GLY A 1 80 ? -9.196 -0.686 -4.533 1.00 81.31 80 GLY A O 1
ATOM 608 N N . LEU A 1 81 ? -10.974 0.701 -4.584 1.00 77.00 81 LEU A N 1
ATOM 609 C CA . LEU A 1 81 ? -11.240 0.719 -3.150 1.00 77.00 81 LEU A CA 1
ATOM 610 C C . LEU A 1 81 ? -12.677 0.261 -2.927 1.00 77.00 81 LEU A C 1
ATOM 612 O O . LEU A 1 81 ? -13.613 0.932 -3.357 1.00 77.00 81 LEU A O 1
ATOM 616 N N . GLU A 1 82 ? -12.847 -0.858 -2.231 1.00 80.81 82 GL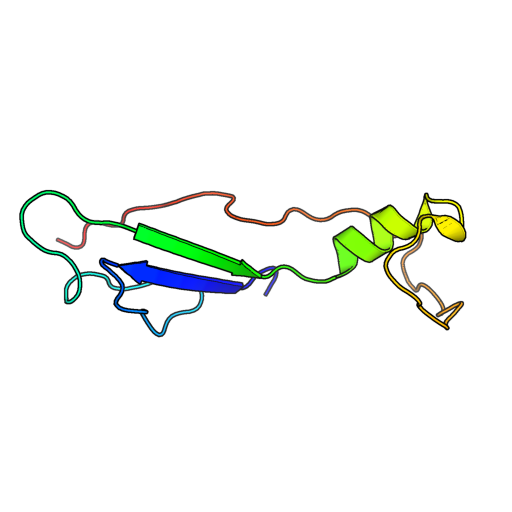U A N 1
ATOM 617 C CA . GLU A 1 82 ? -14.165 -1.385 -1.895 1.00 80.81 82 GLU A CA 1
ATOM 618 C C . GLU A 1 82 ? -14.402 -1.296 -0.385 1.00 80.81 82 GLU A C 1
ATOM 620 O O . GLU A 1 82 ? -13.631 -1.819 0.422 1.00 80.81 82 GLU A O 1
ATOM 625 N N . LEU A 1 83 ? -15.481 -0.613 0.001 1.00 76.56 83 LEU A N 1
ATOM 626 C CA . LEU A 1 83 ? -15.919 -0.512 1.390 1.00 76.56 83 LEU A CA 1
ATOM 627 C C . LEU A 1 83 ? -17.020 -1.539 1.645 1.00 76.56 83 LEU A C 1
ATOM 629 O O . LEU A 1 83 ? -18.192 -1.309 1.348 1.00 76.56 83 LEU A O 1
ATOM 633 N N . LEU A 1 84 ? -16.638 -2.668 2.234 1.00 72.94 84 LEU A N 1
ATOM 634 C CA . LEU A 1 84 ? -17.581 -3.699 2.652 1.00 72.94 84 LEU A CA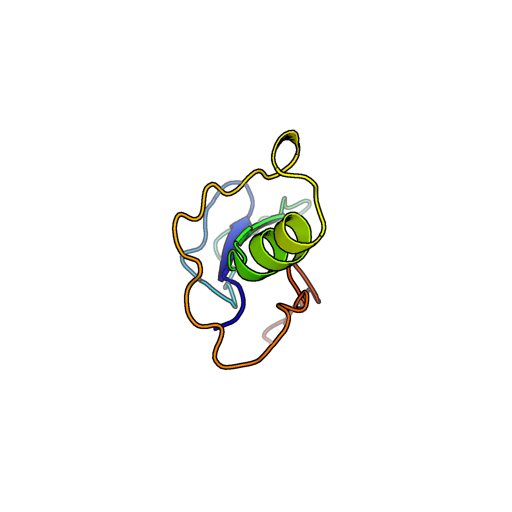 1
ATOM 635 C C . LEU A 1 84 ? -18.180 -3.324 4.011 1.00 72.94 84 LEU A C 1
ATOM 637 O O . LEU A 1 84 ? -17.502 -3.375 5.036 1.00 72.94 84 LEU A O 1
ATOM 641 N N . LYS A 1 85 ? -19.466 -2.965 4.023 1.00 74.81 85 LYS A N 1
ATOM 642 C CA . LYS A 1 85 ? -20.245 -2.870 5.262 1.00 74.81 85 LYS A CA 1
ATOM 643 C C . LYS A 1 85 ? -20.664 -4.279 5.676 1.00 74.81 85 LYS A C 1
ATOM 645 O O . LYS A 1 85 ? -21.493 -4.893 5.008 1.00 74.81 85 LYS A O 1
ATOM 650 N N . LEU A 1 86 ? -20.079 -4.791 6.754 1.00 64.69 86 LEU A N 1
ATOM 651 C CA . LEU A 1 86 ? -20.578 -5.999 7.408 1.00 64.69 86 LEU A CA 1
ATOM 652 C C . LEU A 1 86 ? -21.871 -5.633 8.156 1.00 64.69 86 LEU A C 1
ATOM 654 O O . LEU A 1 86 ? -21.923 -4.581 8.795 1.00 64.69 86 LEU A O 1
ATOM 658 N N . LYS A 1 87 ? -22.919 -6.444 7.966 1.00 57.44 87 LYS A N 1
ATOM 659 C CA . LYS A 1 87 ? -24.214 -6.306 8.651 1.00 57.44 87 LYS A CA 1
ATOM 660 C C . LYS A 1 87 ? -24.102 -6.690 10.119 1.00 57.44 87 LYS A C 1
ATOM 662 O O . LYS A 1 87 ? -23.295 -7.600 10.410 1.00 57.44 87 LYS A O 1
#

Sequence (87 aa):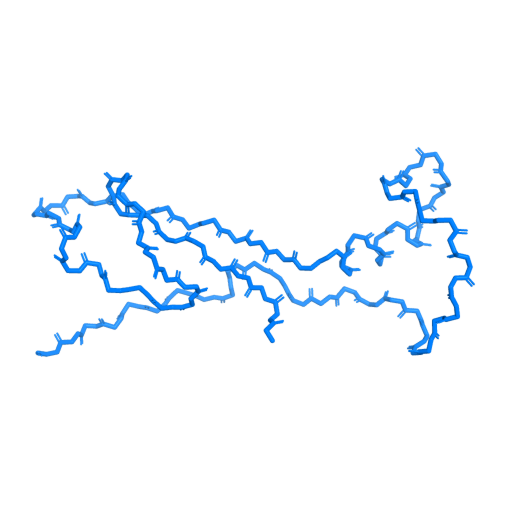
MRDIAVVSVNGLELKTLWKADIAKAVKTGKNKLEIKVTNQGDNRIAGDSKLPKEQKILQISSKGIRFGGEPKPKESGILGLELLKLK

Secondary structure (DSSP, 8-state):
---EEEEEETTEEES-SS----TTT--SS---EEEEEE--THHHHHHHHTS-GGG-S---------TTSSPPPPP-S----------